Protein AF-A0A967IDS1-F1 (afdb_monomer)

Secondary structure (DSSP, 8-state):
-EEEE---SS----EEEE-TTT-HHHHHHHHHGGG-SSPPPS------TT-----TTTTT-TT--EEEEESSTTS-S-EEEEE-TTT-----HHHHT-TT--

Sequence (102 aa):
LAQFGENVQQGVNFICNCCPCCCEAMLAAQRFGVMSPVHTSNFIAEIDEKCTGCGRCLPTCPVKVIALETENSDGTGQKRALVDADLCLGCGVCHRNCPREA

Solvent-accessible surface area (backbone atoms only — not comparable to full-atom values): 6172 Å² total; per-residue (Å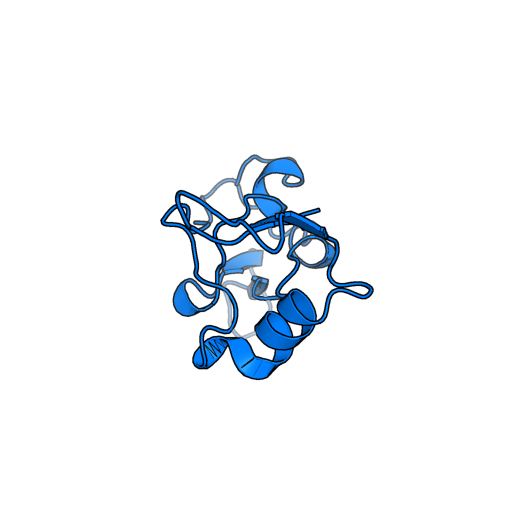²): 109,40,74,54,60,65,94,59,97,70,86,72,88,54,77,46,75,44,51,51,86,82,33,64,60,35,47,40,28,52,76,40,35,94,73,50,71,56,83,58,48,93,54,58,75,73,73,49,90,66,42,73,40,81,59,65,40,41,86,50,35,61,49,61,47,50,49,78,46,48,75,35,96,87,71,45,78,60,38,30,64,42,62,47,64,90,61,37,52,31,65,57,46,32,50,80,58,33,95,62,74,48

Mean predicted aligned error: 3.67 Å

Structure (mmCIF, N/CA/C/O backbone):
data_AF-A0A967IDS1-F1
#
_entry.id   AF-A0A967IDS1-F1
#
loop_
_atom_site.group_PDB
_atom_site.id
_atom_site.type_symbol
_atom_site.label_atom_id
_atom_site.label_alt_id
_atom_site.label_comp_id
_atom_site.label_asym_id
_atom_site.label_entity_id
_atom_site.label_seq_id
_atom_site.pdbx_PDB_ins_code
_atom_site.Cartn_x
_atom_site.Cartn_y
_atom_site.Cartn_z
_atom_site.occupancy
_atom_site.B_iso_or_equiv
_atom_site.auth_seq_id
_atom_site.auth_comp_id
_atom_site.auth_asym_id
_atom_site.auth_atom_id
_atom_site.pdbx_PDB_model_num
ATOM 1 N N . LEU A 1 1 ? 2.744 6.841 7.960 1.00 83.38 1 LEU A N 1
ATOM 2 C CA . LEU A 1 1 ? 1.787 6.591 9.062 1.00 83.38 1 LEU A CA 1
ATOM 3 C C . LEU A 1 1 ? 0.395 6.499 8.463 1.00 83.38 1 LEU A C 1
ATOM 5 O O . LEU A 1 1 ? 0.089 7.318 7.597 1.00 83.38 1 LEU A O 1
ATOM 9 N N . ALA A 1 2 ? -0.390 5.503 8.864 1.00 91.25 2 ALA A N 1
ATOM 10 C CA . ALA A 1 2 ? -1.790 5.375 8.469 1.00 91.25 2 ALA A CA 1
ATOM 11 C C . ALA A 1 2 ? -2.687 5.781 9.640 1.00 91.25 2 ALA A C 1
ATOM 13 O O . ALA A 1 2 ? -2.352 5.506 10.795 1.00 91.25 2 ALA A O 1
ATOM 14 N N . GLN A 1 3 ? -3.800 6.439 9.330 1.00 90.19 3 GLN A N 1
ATOM 15 C CA . GLN A 1 3 ? -4.786 6.854 10.317 1.00 90.19 3 GLN A CA 1
ATOM 16 C C . GLN A 1 3 ? -6.047 6.007 10.161 1.00 90.19 3 GLN A C 1
ATOM 18 O O . GLN A 1 3 ? -6.544 5.850 9.049 1.00 90.19 3 GLN A O 1
ATOM 23 N N . PHE A 1 4 ? -6.539 5.458 11.267 1.00 90.62 4 PHE A N 1
ATOM 24 C CA . PHE A 1 4 ? -7.805 4.724 11.342 1.00 90.62 4 PHE A CA 1
ATOM 25 C C . PHE A 1 4 ? -8.328 4.775 12.784 1.00 90.62 4 PHE A C 1
ATOM 27 O O . PHE A 1 4 ? -7.584 5.104 13.708 1.00 90.62 4 PHE A O 1
ATOM 34 N N . GLY A 1 5 ? -9.604 4.486 12.992 1.00 91.12 5 GLY A N 1
ATOM 35 C CA . GLY A 1 5 ? -10.246 4.577 14.301 1.00 91.12 5 GLY A CA 1
ATOM 36 C C . GLY A 1 5 ? -11.614 3.918 14.283 1.00 91.12 5 GLY A C 1
ATOM 37 O O . GLY A 1 5 ? -12.060 3.442 13.236 1.00 91.12 5 GLY A O 1
ATOM 38 N N . GLU A 1 6 ? -12.282 3.901 15.430 1.00 91.81 6 GLU A N 1
ATOM 39 C CA . GLU A 1 6 ? -13.666 3.436 15.482 1.00 91.81 6 GLU A CA 1
ATOM 40 C C . GLU A 1 6 ? -14.609 4.408 14.781 1.00 91.81 6 GLU A C 1
ATOM 42 O O . GLU A 1 6 ? -14.556 5.622 14.978 1.00 91.81 6 GLU A O 1
ATOM 47 N N . ASN A 1 7 ? -15.521 3.847 13.993 1.00 90.94 7 ASN A N 1
ATOM 48 C CA . ASN A 1 7 ? -16.575 4.597 13.329 1.00 90.94 7 ASN A CA 1
ATOM 49 C C . ASN A 1 7 ? -17.851 4.600 14.187 1.00 90.94 7 ASN A C 1
ATOM 51 O O . ASN A 1 7 ? -18.839 3.947 13.855 1.00 90.94 7 ASN A O 1
ATOM 55 N N . VAL A 1 8 ? -17.806 5.297 15.325 1.00 93.62 8 VAL A N 1
ATOM 56 C CA . VAL A 1 8 ? -18.934 5.444 16.262 1.00 93.62 8 VAL A CA 1
ATOM 57 C C . VAL A 1 8 ? -19.175 6.917 16.587 1.00 93.62 8 VAL A C 1
ATOM 59 O O . VAL A 1 8 ? -18.248 7.722 16.592 1.00 93.62 8 VAL A O 1
ATOM 62 N N . GLN A 1 9 ? -20.429 7.289 16.860 1.00 93.94 9 GLN A N 1
ATOM 63 C CA . GLN A 1 9 ? -20.787 8.689 17.139 1.00 93.94 9 GLN A CA 1
ATOM 64 C C . GLN A 1 9 ? -20.421 9.140 18.560 1.00 93.94 9 GLN A C 1
ATOM 66 O O . GLN A 1 9 ? -20.132 10.313 18.780 1.00 93.94 9 GLN A O 1
ATOM 71 N N . GLN A 1 10 ? -20.471 8.232 19.535 1.00 96.19 10 GLN A N 1
ATOM 72 C CA . GLN A 1 10 ? -20.227 8.520 20.949 1.00 96.19 10 GLN A CA 1
ATOM 73 C C . GLN A 1 10 ? -19.441 7.369 21.580 1.00 96.19 10 GLN A C 1
ATOM 75 O O . GLN A 1 10 ? -19.605 6.223 21.172 1.00 96.19 10 GLN A O 1
ATOM 80 N N . GLY A 1 11 ? -18.606 7.678 22.578 1.00 93.94 11 GLY A N 1
ATOM 81 C CA . GLY A 1 11 ? -17.822 6.667 23.296 1.00 93.94 11 GLY A CA 1
ATOM 82 C C . GLY A 1 11 ? -16.702 6.032 22.464 1.00 93.94 11 GLY A C 1
ATOM 83 O O . GLY A 1 11 ? -16.532 4.822 22.512 1.00 93.94 11 GLY A O 1
ATOM 84 N N . VAL A 1 12 ? -15.959 6.835 21.691 1.00 93.00 12 VAL A N 1
ATOM 85 C CA . VAL A 1 12 ? -14.815 6.366 20.886 1.00 93.00 12 VAL A CA 1
ATOM 86 C C . VAL A 1 12 ? -13.732 5.780 21.797 1.00 93.00 12 VAL A C 1
ATOM 88 O O . VAL A 1 12 ? -13.204 6.488 22.656 1.00 93.00 12 VAL A O 1
ATOM 91 N N . ASN A 1 13 ? -13.359 4.519 21.582 1.00 91.12 13 ASN A N 1
ATOM 92 C CA . ASN A 1 13 ? -12.312 3.845 22.349 1.00 91.12 13 ASN A CA 1
ATOM 93 C C . ASN A 1 13 ? -10.911 4.167 21.824 1.00 91.12 13 ASN A C 1
ATOM 95 O O . ASN A 1 13 ? -9.970 4.266 22.611 1.00 91.12 13 ASN A O 1
ATOM 99 N N . PHE A 1 14 ? -10.743 4.328 20.505 1.00 89.81 14 PHE A N 1
ATOM 100 C CA . PHE A 1 14 ? -9.432 4.631 19.931 1.00 89.81 14 PHE A CA 1
ATOM 101 C C . PHE A 1 14 ? -9.469 5.457 18.641 1.00 89.81 14 PHE A C 1
ATOM 103 O O . PHE A 1 14 ? -10.353 5.331 17.793 1.00 89.81 14 PHE A O 1
ATOM 110 N N . ILE A 1 15 ? -8.411 6.255 18.478 1.00 89.50 15 ILE A N 1
ATOM 111 C CA . ILE A 1 15 ? -8.006 6.902 17.228 1.00 89.50 15 ILE A CA 1
ATOM 112 C C . ILE A 1 15 ? -6.516 6.601 17.050 1.00 89.50 15 ILE A C 1
ATOM 114 O O . ILE A 1 15 ? -5.691 6.987 17.880 1.00 89.50 15 ILE A O 1
ATOM 118 N N . CYS A 1 16 ? -6.160 5.901 15.979 1.00 89.88 16 CYS A N 1
ATOM 119 C CA . CYS A 1 16 ? -4.801 5.441 15.722 1.00 89.88 16 CYS A CA 1
ATOM 120 C C . CYS A 1 16 ? -4.125 6.260 14.620 1.00 89.88 16 CYS A C 1
ATOM 122 O O . CYS A 1 16 ? -4.702 6.491 13.562 1.00 89.88 16 CYS A O 1
ATOM 124 N N . ASN A 1 17 ? -2.857 6.616 14.845 1.00 87.62 17 ASN A N 1
ATOM 125 C CA . ASN A 1 17 ? -1.941 7.210 13.862 1.00 87.62 17 ASN A CA 1
ATOM 126 C C . ASN A 1 17 ? -0.673 6.350 13.765 1.00 87.62 17 ASN A C 1
ATOM 128 O O . ASN A 1 17 ? 0.438 6.801 14.046 1.00 87.62 17 ASN A O 1
ATOM 132 N N . CYS A 1 18 ? -0.840 5.065 13.470 1.00 85.75 18 CYS A N 1
ATOM 133 C CA . CYS A 1 18 ? 0.192 4.066 13.721 1.00 85.75 18 CYS A CA 1
ATOM 134 C C . CYS A 1 18 ? 1.040 3.717 12.481 1.00 85.75 18 CYS A C 1
ATOM 136 O O . CYS A 1 18 ? 0.619 3.861 11.327 1.00 85.75 18 CYS A O 1
ATOM 138 N N . CYS A 1 19 ? 2.260 3.228 12.735 1.00 84.38 19 CYS A N 1
ATOM 139 C CA . CYS A 1 19 ? 3.048 2.432 11.789 1.00 84.38 19 CYS A CA 1
ATOM 140 C C . CYS A 1 19 ? 2.830 0.931 12.028 1.00 84.38 19 CYS A C 1
ATOM 142 O O . CYS A 1 19 ? 2.454 0.542 13.134 1.00 84.38 19 CYS A O 1
ATOM 144 N N . PRO A 1 20 ? 3.142 0.061 11.047 1.00 82.25 20 PRO A N 1
ATOM 145 C CA . PRO A 1 20 ? 3.111 -1.393 11.252 1.00 82.25 20 PRO A CA 1
ATOM 146 C C . PRO A 1 20 ? 4.186 -1.922 12.222 1.00 82.25 20 PRO A C 1
ATOM 148 O O . PRO A 1 20 ? 4.280 -3.121 12.437 1.00 82.25 20 PRO A O 1
ATOM 151 N N . CYS A 1 21 ? 5.013 -1.040 12.784 1.00 83.25 21 CYS A N 1
ATOM 152 C CA . CYS A 1 21 ? 6.131 -1.326 13.680 1.00 83.25 21 CYS A CA 1
ATOM 153 C C . CYS A 1 21 ? 5.717 -2.015 15.003 1.00 83.25 21 CYS A C 1
ATOM 155 O O . CYS A 1 21 ? 6.429 -2.892 15.478 1.00 83.25 21 CYS A O 1
ATOM 157 N N . CYS A 1 22 ? 4.584 -1.622 15.593 1.00 85.06 22 CYS A N 1
ATOM 158 C CA . CYS A 1 22 ? 4.077 -2.139 16.874 1.00 85.06 22 CYS A CA 1
ATOM 159 C C . CYS A 1 22 ? 2.539 -2.145 16.965 1.00 85.06 22 CYS A C 1
ATOM 161 O O . CYS A 1 22 ? 1.974 -2.407 18.022 1.00 85.06 22 CYS A O 1
ATOM 163 N N . CYS A 1 23 ? 1.843 -1.809 15.876 1.00 90.44 23 CYS A N 1
ATOM 164 C CA . CYS A 1 23 ? 0.387 -1.753 15.859 1.00 90.44 23 CYS A CA 1
ATOM 165 C C . CYS A 1 23 ? -0.196 -3.127 15.541 1.00 90.44 23 CYS A C 1
ATOM 167 O O . CYS A 1 23 ? -0.134 -3.571 14.394 1.00 90.44 23 CYS A O 1
ATOM 169 N N . GLU A 1 24 ? -0.810 -3.758 16.540 1.00 90.62 24 GLU A N 1
ATOM 170 C CA . GLU A 1 24 ? -1.418 -5.086 16.402 1.00 90.62 24 GLU A CA 1
ATOM 171 C C . GLU A 1 24 ? -2.494 -5.136 15.313 1.00 90.62 24 GLU A C 1
ATOM 173 O O . GLU A 1 24 ? -2.554 -6.102 14.564 1.00 90.62 24 GLU A O 1
ATOM 178 N N . ALA A 1 25 ? -3.278 -4.071 15.126 1.00 91.31 25 ALA A N 1
ATOM 179 C CA . ALA A 1 25 ? -4.261 -4.009 14.044 1.00 91.31 25 ALA A CA 1
ATOM 180 C C . ALA A 1 25 ? -3.604 -4.026 12.649 1.00 91.31 25 ALA A C 1
ATOM 182 O O . ALA A 1 25 ? -4.082 -4.704 11.743 1.00 91.31 25 ALA A O 1
ATOM 183 N N . MET A 1 26 ? -2.473 -3.332 12.473 1.00 92.38 26 MET A N 1
ATOM 184 C CA . MET A 1 26 ? -1.727 -3.352 11.207 1.00 92.38 26 MET A CA 1
ATOM 185 C C . MET A 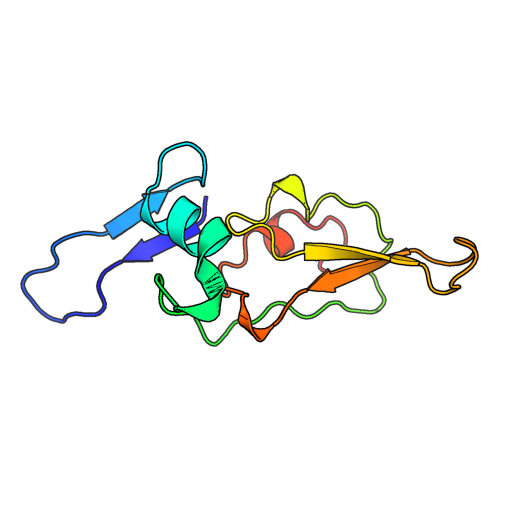1 26 ? -1.020 -4.691 10.989 1.00 92.38 26 MET A C 1
ATOM 187 O O . MET A 1 26 ? -0.985 -5.189 9.867 1.00 92.38 26 MET A O 1
ATOM 191 N N . LEU A 1 27 ? -0.483 -5.299 12.050 1.00 93.06 27 LEU A N 1
ATOM 192 C CA . LEU A 1 27 ? 0.087 -6.646 11.984 1.00 93.06 27 LEU A CA 1
ATOM 193 C C . LEU A 1 27 ? -0.986 -7.691 11.656 1.00 93.06 27 LEU A C 1
ATOM 195 O O . LEU A 1 27 ? -0.739 -8.579 10.841 1.00 93.06 27 LEU A O 1
ATOM 199 N N . ALA A 1 28 ? -2.181 -7.559 12.233 1.00 94.00 28 ALA A N 1
ATOM 200 C CA . ALA A 1 28 ? -3.329 -8.388 11.905 1.00 94.00 28 ALA A CA 1
ATOM 201 C C . ALA A 1 28 ? -3.745 -8.190 10.446 1.00 94.00 28 ALA A C 1
ATOM 203 O O . ALA A 1 28 ? -3.915 -9.177 9.744 1.00 94.00 28 ALA A O 1
ATOM 204 N N . ALA A 1 29 ? -3.822 -6.955 9.947 1.00 94.19 29 ALA A N 1
ATOM 205 C CA . ALA A 1 29 ? -4.129 -6.697 8.540 1.00 94.19 29 ALA A CA 1
ATOM 206 C C . ALA A 1 29 ? -3.075 -7.288 7.582 1.00 94.19 29 ALA A C 1
ATOM 208 O O . ALA A 1 29 ? -3.441 -7.836 6.549 1.00 94.19 29 ALA A O 1
ATOM 209 N N . GLN A 1 30 ? -1.784 -7.270 7.943 1.00 93.88 30 GLN A N 1
ATOM 210 C CA . GLN A 1 30 ? -0.732 -7.944 7.164 1.00 93.88 30 GLN A CA 1
ATOM 211 C C . GLN A 1 30 ? -0.873 -9.473 7.158 1.00 93.88 30 GLN A C 1
ATOM 213 O O . GLN A 1 30 ? -0.615 -10.109 6.143 1.00 93.88 30 GLN A O 1
ATOM 218 N N . ARG A 1 31 ? -1.201 -10.080 8.305 1.00 94.56 31 ARG A N 1
ATOM 219 C CA . ARG A 1 31 ? -1.196 -11.546 8.478 1.00 94.56 31 ARG A CA 1
ATOM 220 C C . ARG A 1 31 ? -2.521 -12.206 8.116 1.00 94.56 31 ARG A C 1
ATOM 222 O O . ARG A 1 31 ? -2.543 -13.362 7.713 1.00 94.56 31 ARG A O 1
ATOM 229 N N . PHE A 1 32 ? -3.610 -11.478 8.301 1.00 95.38 32 PHE A N 1
ATOM 230 C CA . PHE A 1 32 ? -4.977 -11.976 8.282 1.00 95.38 32 PHE A CA 1
ATOM 231 C C . PHE A 1 32 ? -5.893 -11.085 7.438 1.00 95.38 32 PHE A C 1
ATOM 233 O O . PHE A 1 32 ? -7.083 -10.997 7.722 1.00 95.38 32 PHE A O 1
ATOM 240 N N . GLY A 1 33 ? -5.357 -10.407 6.417 1.00 91.31 33 GLY A N 1
ATOM 241 C CA . GLY A 1 33 ? -6.094 -9.424 5.615 1.00 91.31 33 GLY A CA 1
ATOM 242 C C . GLY A 1 33 ? -7.449 -9.917 5.090 1.00 91.31 33 GLY A C 1
ATOM 243 O O . GLY A 1 33 ? -8.423 -9.175 5.153 1.00 91.31 33 GLY A O 1
ATOM 244 N N . VAL A 1 34 ? -7.550 -11.196 4.709 1.00 90.75 34 VAL A N 1
ATOM 245 C CA . VAL A 1 34 ? -8.801 -11.845 4.255 1.00 90.75 34 VAL A CA 1
ATOM 246 C C . VAL A 1 34 ? -9.915 -11.899 5.310 1.00 90.75 34 VAL A C 1
ATOM 248 O O . VAL A 1 34 ? -11.075 -12.076 4.962 1.00 90.75 34 VAL A O 1
ATOM 251 N N . MET A 1 35 ? -9.585 -11.753 6.598 1.00 92.69 35 MET A N 1
ATOM 252 C CA . MET A 1 35 ? -10.567 -11.649 7.687 1.00 92.69 35 MET A CA 1
ATOM 253 C C . MET A 1 35 ? -11.034 -10.205 7.924 1.00 92.69 35 MET A C 1
ATOM 255 O O . MET A 1 35 ? -11.835 -9.968 8.824 1.00 92.69 35 MET A O 1
ATOM 259 N N . SER A 1 36 ? -10.503 -9.240 7.167 1.00 90.75 36 SER A N 1
ATOM 260 C CA . SER A 1 36 ? -10.784 -7.804 7.291 1.00 90.75 36 SER A CA 1
ATOM 261 C C . SER A 1 36 ? -10.684 -7.267 8.732 1.00 90.75 36 SER A C 1
ATOM 263 O O . SER A 1 36 ? -11.609 -6.612 9.211 1.00 90.75 36 SER A O 1
ATOM 265 N N . PRO A 1 37 ? -9.561 -7.488 9.450 1.00 91.31 37 PRO A N 1
ATOM 266 C CA . PRO A 1 37 ? -9.403 -7.042 10.842 1.00 91.31 37 PRO A CA 1
ATOM 267 C C . PRO A 1 37 ? -9.410 -5.511 11.000 1.00 91.31 37 PRO A C 1
ATOM 269 O O . PRO A 1 37 ? -9.571 -4.999 12.105 1.00 91.31 37 PRO A O 1
ATOM 272 N N . VAL A 1 38 ? -9.214 -4.780 9.900 1.00 91.62 38 VAL A N 1
ATOM 273 C CA . VAL A 1 38 ? -9.374 -3.329 9.798 1.00 91.62 38 VAL A CA 1
ATOM 274 C C . VAL A 1 38 ? -10.254 -3.060 8.583 1.00 91.62 38 VAL A C 1
ATOM 276 O O . VAL A 1 38 ? -9.943 -3.532 7.490 1.00 91.62 38 VAL A O 1
ATOM 279 N N . HIS A 1 39 ? -11.338 -2.303 8.765 1.00 90.88 39 HIS A N 1
ATOM 280 C CA . HIS A 1 39 ? -12.217 -1.931 7.657 1.00 90.88 39 HIS A CA 1
ATOM 281 C C . HIS A 1 39 ? -11.504 -1.002 6.668 1.00 90.88 39 HIS A C 1
ATOM 283 O O . HIS A 1 39 ? -10.797 -0.070 7.063 1.00 90.88 39 HIS A O 1
ATOM 289 N N . THR A 1 40 ? -11.693 -1.275 5.379 1.00 91.06 40 THR A N 1
ATOM 290 C CA . THR A 1 40 ? -11.092 -0.532 4.271 1.00 91.06 40 THR A CA 1
ATOM 291 C C . THR A 1 40 ? -11.881 0.743 3.973 1.00 91.06 40 THR A C 1
ATOM 293 O O . THR A 1 40 ? -13.071 0.854 4.278 1.00 91.06 40 THR A O 1
ATOM 296 N N . SER A 1 41 ? -11.209 1.739 3.394 1.00 90.19 41 SER A N 1
ATOM 297 C CA . SER A 1 41 ? -11.878 2.900 2.805 1.00 90.19 41 SER A CA 1
ATOM 298 C C . SER A 1 41 ? -12.220 2.638 1.333 1.00 90.19 41 SER A C 1
ATOM 300 O O . SER A 1 41 ? -11.681 1.724 0.716 1.00 90.19 41 SER A O 1
ATOM 302 N N . ASN A 1 42 ? -13.058 3.492 0.739 1.00 91.94 42 ASN A N 1
ATOM 303 C CA . ASN A 1 42 ? -13.345 3.443 -0.701 1.00 91.94 42 ASN A CA 1
ATOM 304 C C . ASN A 1 42 ? -12.210 4.022 -1.573 1.00 91.94 42 ASN A C 1
ATOM 306 O O . ASN A 1 42 ? -12.319 4.025 -2.795 1.00 91.94 42 ASN A O 1
ATOM 310 N N . PHE A 1 43 ? -11.131 4.539 -0.975 1.00 93.75 43 PHE A N 1
ATOM 311 C CA . PHE A 1 43 ? -10.004 5.139 -1.696 1.00 93.75 43 PHE A CA 1
ATOM 312 C C . PHE A 1 43 ? -8.948 4.083 -2.038 1.00 93.75 43 PHE A C 1
ATOM 314 O O . PHE A 1 43 ? -7.814 4.141 -1.553 1.00 93.75 43 PHE A O 1
ATOM 321 N N . ILE A 1 44 ? -9.333 3.091 -2.841 1.00 96.25 44 ILE A N 1
ATOM 322 C CA . ILE A 1 44 ? -8.446 2.000 -3.252 1.00 96.25 44 ILE A CA 1
ATOM 323 C C . ILE A 1 44 ?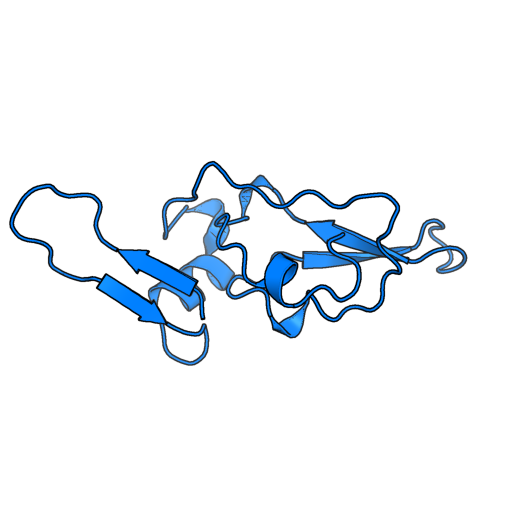 -7.387 2.532 -4.220 1.00 96.25 44 ILE A C 1
ATOM 325 O O . ILE A 1 44 ? -7.682 3.293 -5.135 1.00 96.25 44 ILE A O 1
ATOM 329 N N . ALA A 1 45 ? -6.128 2.175 -3.966 1.00 9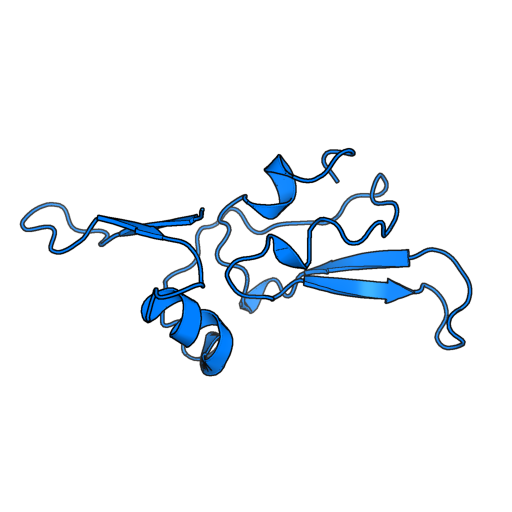6.38 45 ALA A N 1
ATOM 330 C CA . ALA A 1 45 ? -5.013 2.612 -4.794 1.00 96.38 45 ALA A CA 1
ATOM 331 C C . ALA A 1 45 ? -5.037 1.907 -6.157 1.00 96.38 45 ALA A C 1
ATOM 333 O O . ALA A 1 45 ? -5.028 0.679 -6.217 1.00 96.38 45 ALA A O 1
ATOM 334 N N . GLU A 1 46 ? -4.986 2.698 -7.223 1.00 95.81 46 GLU A N 1
ATOM 335 C CA . GLU A 1 46 ? -4.838 2.251 -8.608 1.00 95.81 46 GLU A CA 1
ATOM 336 C C . GLU A 1 46 ? -3.497 2.742 -9.157 1.00 95.81 46 GLU A C 1
ATOM 338 O O . GLU A 1 46 ? -3.001 3.785 -8.732 1.00 95.81 46 GLU A O 1
ATOM 343 N N . ILE A 1 47 ? -2.906 1.976 -10.078 1.00 96.31 47 ILE A N 1
ATOM 344 C CA . ILE A 1 47 ? -1.592 2.276 -10.655 1.00 96.31 47 ILE A CA 1
ATOM 345 C C . ILE A 1 47 ? -1.757 2.775 -12.087 1.00 96.31 47 ILE A C 1
ATOM 347 O O . ILE A 1 47 ? -2.275 2.051 -12.939 1.00 96.31 47 ILE A O 1
ATOM 351 N N . ASP A 1 48 ? -1.261 3.978 -12.373 1.00 94.56 48 ASP A N 1
ATOM 352 C CA . ASP A 1 48 ? -1.350 4.584 -13.708 1.00 94.56 48 ASP A CA 1
ATOM 353 C C . ASP A 1 48 ? -0.069 4.390 -14.548 1.00 94.56 48 ASP A C 1
ATOM 355 O O . ASP A 1 48 ? 0.927 3.795 -14.114 1.00 94.56 48 ASP A O 1
ATOM 359 N N . GLU A 1 49 ? -0.110 4.835 -15.809 1.00 94.62 49 GLU A N 1
ATOM 360 C CA . GLU A 1 49 ? 0.975 4.695 -16.798 1.00 94.62 49 GLU A CA 1
ATOM 361 C C . GLU A 1 49 ? 2.270 5.435 -16.438 1.00 94.62 49 GLU A C 1
ATOM 363 O O . GLU A 1 49 ? 3.329 5.121 -16.980 1.00 94.62 49 GLU A O 1
ATOM 368 N N . LYS A 1 50 ? 2.236 6.388 -15.502 1.00 95.94 50 LYS A N 1
ATOM 369 C CA . LYS A 1 50 ? 3.431 7.115 -15.050 1.00 95.94 50 LYS A CA 1
ATOM 370 C C . LYS A 1 50 ? 4.297 6.270 -14.112 1.00 95.94 50 LYS A C 1
ATOM 372 O O . LYS A 1 50 ? 5.397 6.708 -13.749 1.00 95.94 50 LYS A O 1
ATOM 377 N N . CYS A 1 51 ? 3.817 5.098 -13.688 1.00 96.94 51 CYS A N 1
ATOM 378 C CA . CYS A 1 51 ? 4.534 4.201 -12.795 1.00 96.94 51 CYS A CA 1
ATOM 379 C C . CYS A 1 51 ? 5.789 3.643 -13.473 1.00 96.94 51 CYS A C 1
ATOM 381 O O . CYS A 1 51 ? 5.725 2.976 -14.497 1.00 96.94 51 CYS A O 1
ATOM 383 N N . THR A 1 52 ? 6.946 3.880 -12.857 1.00 96.19 52 THR A N 1
ATOM 384 C CA . THR A 1 52 ? 8.252 3.441 -13.377 1.00 96.19 52 THR A CA 1
ATOM 385 C C . THR A 1 52 ? 8.757 2.144 -12.744 1.00 96.19 52 THR A C 1
ATOM 387 O O . THR A 1 52 ? 9.903 1.755 -12.962 1.00 96.19 52 THR A O 1
ATOM 390 N N . GLY A 1 53 ? 7.967 1.524 -11.861 1.00 96.38 53 GLY A N 1
ATOM 391 C CA . GLY A 1 53 ? 8.396 0.334 -11.121 1.00 96.38 53 GLY A CA 1
ATOM 392 C C . GLY A 1 53 ? 9.529 0.588 -10.118 1.00 96.38 53 GLY A C 1
ATOM 393 O O . GLY A 1 53 ? 10.214 -0.349 -9.721 1.00 96.38 53 GLY A O 1
ATOM 394 N N . CYS A 1 54 ? 9.742 1.839 -9.680 1.00 96.56 54 CYS A N 1
ATOM 395 C CA . CYS A 1 54 ? 10.860 2.209 -8.794 1.00 96.56 54 CYS A CA 1
ATOM 396 C C . CYS A 1 54 ? 10.823 1.576 -7.388 1.00 96.56 54 CYS A C 1
ATOM 398 O O . CYS A 1 54 ? 11.792 1.682 -6.639 1.00 96.56 54 CYS A O 1
ATOM 400 N N . GLY A 1 55 ? 9.696 0.978 -6.995 1.00 96.56 55 GLY A N 1
ATOM 401 C CA . GLY A 1 55 ? 9.560 0.222 -5.751 1.00 96.56 55 GLY A CA 1
ATOM 402 C C . GLY A 1 55 ? 9.412 1.041 -4.463 1.00 96.56 55 GLY A C 1
ATOM 403 O O . GLY A 1 55 ? 9.264 0.454 -3.396 1.00 96.56 55 GLY A O 1
ATOM 404 N N . ARG A 1 56 ? 9.396 2.382 -4.508 1.00 96.81 56 ARG A N 1
ATOM 405 C CA . ARG A 1 56 ? 9.276 3.226 -3.293 1.00 96.81 56 ARG A CA 1
ATOM 406 C C . ARG A 1 56 ? 7.972 3.016 -2.508 1.00 96.81 56 ARG A C 1
ATOM 408 O O . ARG A 1 56 ? 7.927 3.257 -1.303 1.00 96.81 56 ARG A O 1
ATOM 415 N N . CYS A 1 57 ? 6.917 2.550 -3.170 1.00 97.00 57 CYS A N 1
ATOM 416 C CA . CYS A 1 57 ? 5.632 2.232 -2.549 1.00 97.00 57 CYS A CA 1
ATOM 417 C C . CYS A 1 57 ? 5.667 0.958 -1.679 1.00 97.00 57 CYS A C 1
ATOM 419 O O . CYS A 1 57 ? 4.907 0.873 -0.716 1.00 97.00 57 CYS A O 1
ATOM 421 N N . LEU A 1 58 ? 6.571 0.007 -1.947 1.00 97.00 58 LEU A N 1
ATOM 422 C CA . LEU A 1 58 ? 6.646 -1.275 -1.230 1.00 97.00 58 LEU A CA 1
ATOM 423 C C . LEU A 1 58 ? 6.875 -1.098 0.283 1.00 97.00 58 LEU A C 1
ATOM 425 O O . LEU A 1 58 ? 6.029 -1.540 1.060 1.00 97.00 58 LEU A O 1
ATOM 429 N N . PRO A 1 59 ? 7.954 -0.430 0.745 1.00 95.19 59 PRO A N 1
ATOM 430 C CA . PRO A 1 59 ? 8.223 -0.307 2.180 1.00 95.19 59 PRO A CA 1
ATOM 431 C C . PRO A 1 59 ? 7.262 0.648 2.899 1.00 95.19 59 PRO A C 1
ATOM 433 O O . PRO A 1 59 ? 7.198 0.645 4.127 1.00 95.19 59 PRO A O 1
ATOM 436 N N . THR A 1 60 ? 6.534 1.490 2.160 1.00 94.94 60 THR A N 1
ATOM 437 C CA . THR A 1 60 ? 5.630 2.491 2.742 1.00 94.94 60 THR A CA 1
ATOM 438 C C . THR A 1 60 ? 4.215 1.959 2.948 1.00 94.94 60 THR A C 1
ATOM 440 O O . THR A 1 60 ? 3.480 2.513 3.770 1.00 94.94 60 THR A O 1
ATOM 443 N N . CYS A 1 61 ? 3.833 0.878 2.260 1.00 96.25 61 CYS A N 1
ATOM 444 C CA . CYS A 1 61 ? 2.537 0.243 2.444 1.00 96.25 61 CYS A CA 1
ATOM 445 C C . CYS A 1 61 ? 2.445 -0.407 3.840 1.00 96.25 61 CYS A C 1
ATOM 447 O O . CYS A 1 61 ? 3.142 -1.388 4.111 1.00 96.25 61 CYS A O 1
ATOM 449 N N . PRO A 1 62 ? 1.570 0.085 4.738 1.00 94.56 62 PRO A N 1
ATOM 450 C CA . PRO A 1 62 ? 1.499 -0.408 6.111 1.00 94.56 62 PRO A CA 1
ATOM 451 C C . PRO A 1 62 ? 0.971 -1.842 6.203 1.00 94.56 62 PRO A C 1
ATOM 453 O O . PRO A 1 62 ? 1.231 -2.505 7.199 1.00 94.56 62 PRO A O 1
ATOM 456 N N . VAL A 1 63 ? 0.272 -2.329 5.175 1.00 95.25 63 VAL A N 1
ATOM 457 C CA . VAL A 1 63 ? -0.281 -3.691 5.113 1.00 95.25 63 VAL A CA 1
ATOM 458 C C . VAL A 1 63 ? 0.405 -4.587 4.080 1.00 95.25 63 VAL A C 1
ATOM 460 O O . VAL A 1 63 ? 0.028 -5.739 3.936 1.00 95.25 63 VAL A O 1
ATOM 463 N N . LYS A 1 64 ? 1.463 -4.094 3.419 1.00 95.38 64 LYS A N 1
ATOM 464 C CA . LYS A 1 64 ? 2.320 -4.865 2.497 1.00 95.38 64 LYS A CA 1
ATOM 465 C C . LYS A 1 64 ? 1.581 -5.556 1.338 1.00 95.38 64 LYS A C 1
ATOM 467 O O . LYS A 1 64 ? 1.971 -6.634 0.914 1.00 95.38 64 LYS A O 1
ATOM 472 N N . VAL A 1 65 ? 0.564 -4.895 0.788 1.00 96.75 65 VAL A N 1
ATOM 473 C CA . VAL A 1 65 ? -0.263 -5.406 -0.327 1.00 96.75 65 VAL A CA 1
ATOM 474 C C . VAL A 1 65 ? 0.209 -4.945 -1.713 1.00 96.75 65 VAL A C 1
ATOM 476 O O . VAL A 1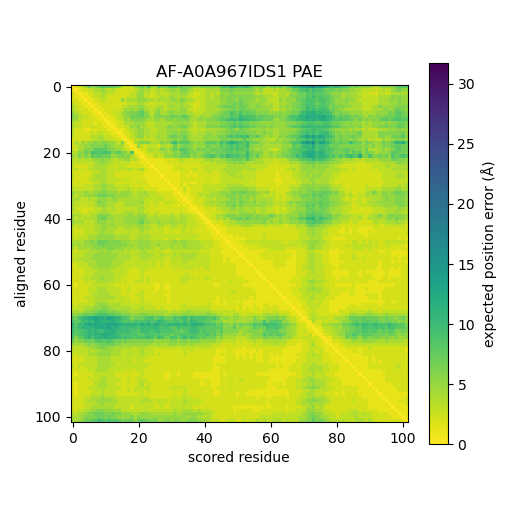 65 ? -0.546 -4.995 -2.676 1.00 96.75 65 VAL A O 1
ATOM 479 N N . ILE A 1 66 ? 1.436 -4.419 -1.810 1.0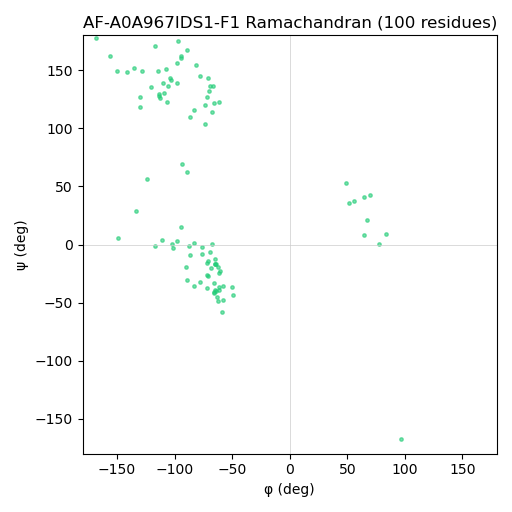0 97.75 66 ILE A N 1
ATOM 480 C CA . ILE A 1 66 ? 2.000 -3.902 -3.063 1.00 97.75 66 ILE A CA 1
ATOM 481 C C . ILE A 1 66 ? 3.171 -4.784 -3.486 1.00 97.75 66 ILE A C 1
ATOM 483 O O . ILE A 1 66 ? 4.106 -4.978 -2.705 1.00 97.75 66 ILE A O 1
ATOM 487 N N . ALA A 1 67 ? 3.141 -5.253 -4.728 1.00 97.06 67 ALA A N 1
ATOM 488 C CA . ALA A 1 67 ? 4.212 -5.999 -5.380 1.00 97.06 67 ALA A CA 1
ATOM 489 C C . ALA A 1 67 ? 4.768 -5.227 -6.590 1.00 97.06 67 ALA A C 1
ATOM 491 O O . ALA A 1 67 ? 4.225 -4.197 -6.990 1.00 97.06 67 ALA A O 1
ATOM 492 N N . LEU A 1 68 ? 5.872 -5.715 -7.162 1.00 96.50 68 LEU A N 1
ATOM 493 C CA . LEU A 1 68 ? 6.350 -5.291 -8.477 1.00 96.50 68 LEU A CA 1
ATOM 494 C C . LEU A 1 68 ? 6.213 -6.460 -9.443 1.00 96.50 68 LEU A C 1
ATOM 496 O O . LEU A 1 68 ? 6.768 -7.528 -9.188 1.00 96.50 68 LEU A O 1
ATOM 500 N N . GLU A 1 69 ? 5.544 -6.223 -10.559 1.00 94.44 69 GLU A N 1
ATOM 501 C CA . GLU A 1 69 ? 5.485 -7.155 -11.676 1.00 94.44 69 GLU A CA 1
ATOM 502 C C . GLU A 1 69 ? 6.315 -6.637 -12.840 1.00 94.44 69 GLU A C 1
ATOM 504 O O . GLU A 1 69 ? 6.522 -5.430 -12.999 1.00 94.44 69 GLU A O 1
ATOM 509 N N . THR A 1 70 ? 6.827 -7.575 -13.629 1.00 94.19 70 THR A N 1
ATOM 510 C CA . THR A 1 70 ? 7.515 -7.277 -14.883 1.00 94.19 70 THR A CA 1
ATOM 511 C C . THR A 1 70 ? 6.625 -7.757 -16.019 1.00 94.19 70 THR A C 1
ATOM 513 O O . THR A 1 70 ? 6.027 -8.822 -15.906 1.00 94.19 70 THR A O 1
ATOM 516 N N . GLU A 1 71 ? 6.532 -6.962 -17.080 1.00 89.00 71 GLU A N 1
ATOM 517 C CA . GLU A 1 71 ? 5.680 -7.218 -18.245 1.00 89.00 71 GLU A CA 1
ATOM 518 C C . GLU A 1 71 ? 5.833 -8.637 -18.814 1.00 89.00 71 GLU A C 1
ATOM 520 O O . GLU A 1 71 ? 4.834 -9.297 -19.096 1.00 89.00 71 GLU A O 1
ATOM 525 N N . ASN A 1 72 ? 7.072 -9.129 -18.925 1.00 89.94 72 ASN A N 1
ATOM 526 C CA . ASN A 1 72 ? 7.340 -10.465 -19.440 1.00 89.94 72 ASN A CA 1
ATOM 527 C C . ASN A 1 72 ? 7.671 -11.452 -18.314 1.00 89.94 72 ASN A C 1
ATOM 529 O O . ASN A 1 72 ? 8.416 -11.154 -17.374 1.00 89.94 72 ASN A O 1
ATOM 533 N N . SER A 1 73 ? 7.182 -12.685 -18.460 1.00 86.38 73 SER A N 1
ATOM 534 C CA . SER A 1 73 ? 7.407 -13.790 -17.518 1.00 86.38 73 SER A CA 1
ATOM 535 C C . SER A 1 73 ? 8.867 -14.249 -17.422 1.00 86.38 73 SER A C 1
ATOM 537 O O . SER A 1 73 ? 9.231 -14.938 -16.473 1.00 86.38 73 SER A O 1
ATOM 539 N N . ASP A 1 74 ? 9.707 -13.888 -18.394 1.00 90.44 74 ASP A N 1
ATOM 540 C CA . ASP A 1 74 ? 11.155 -14.134 -18.380 1.00 90.44 74 ASP A CA 1
ATOM 541 C C . ASP A 1 74 ? 11.941 -13.073 -17.579 1.00 90.44 74 ASP A C 1
ATOM 543 O O . ASP A 1 74 ? 13.166 -13.146 -17.480 1.00 90.44 74 ASP A O 1
ATOM 547 N N . GLY A 1 75 ? 11.245 -12.095 -16.986 1.00 87.62 75 GLY A N 1
ATOM 548 C CA . GLY A 1 75 ? 11.835 -11.016 -16.197 1.00 87.62 75 GLY A CA 1
ATOM 549 C C . GLY A 1 75 ? 12.347 -9.836 -17.025 1.00 87.62 75 GLY A C 1
ATOM 550 O O . GLY A 1 75 ? 13.010 -8.953 -16.472 1.00 87.62 75 GLY A O 1
ATOM 551 N N . THR A 1 76 ? 12.055 -9.796 -18.326 1.00 89.25 76 THR A N 1
ATOM 552 C CA . THR A 1 76 ? 12.382 -8.668 -19.208 1.00 89.25 76 THR A CA 1
ATOM 553 C C . THR A 1 76 ? 11.213 -7.685 -19.342 1.00 89.25 76 THR A C 1
ATOM 555 O O . THR A 1 76 ? 10.068 -8.014 -19.052 1.00 89.25 76 THR A O 1
ATOM 558 N N . GLY A 1 77 ? 11.489 -6.462 -19.799 1.00 89.62 77 GLY A N 1
ATOM 559 C CA . GLY A 1 77 ? 10.457 -5.444 -20.030 1.00 89.62 77 GLY A CA 1
ATOM 560 C C . GLY A 1 77 ? 10.282 -4.460 -18.874 1.00 89.62 77 GLY A C 1
ATOM 561 O O . GLY A 1 77 ? 11.143 -4.332 -17.995 1.00 89.62 77 GLY A O 1
ATOM 562 N N . GLN A 1 78 ? 9.190 -3.696 -18.916 1.00 91.25 78 GLN A N 1
ATOM 563 C CA . GLN A 1 78 ? 8.933 -2.652 -17.925 1.00 91.25 78 GLN A CA 1
ATOM 564 C C . GLN A 1 78 ? 8.422 -3.249 -16.612 1.00 91.25 78 GLN A C 1
ATOM 566 O O . GLN A 1 78 ? 7.674 -4.226 -16.598 1.00 91.25 78 GLN A O 1
ATOM 571 N N . LYS A 1 79 ? 8.820 -2.633 -15.495 1.00 94.62 79 LYS A N 1
ATOM 572 C CA . LYS A 1 79 ? 8.312 -2.977 -14.165 1.00 94.62 79 LYS A CA 1
ATOM 573 C C . LYS A 1 79 ? 7.209 -2.023 -13.762 1.00 94.62 79 LYS A C 1
ATOM 575 O O . LYS A 1 79 ? 7.355 -0.812 -13.932 1.00 94.62 79 LYS A O 1
ATOM 580 N N . ARG A 1 80 ? 6.152 -2.546 -13.152 1.00 95.94 80 ARG A N 1
ATOM 581 C CA . ARG A 1 80 ? 5.058 -1.746 -12.592 1.00 95.94 80 ARG A CA 1
ATOM 582 C C . ARG A 1 80 ? 4.680 -2.259 -11.216 1.00 95.94 80 ARG A C 1
ATOM 584 O O . ARG A 1 80 ? 4.897 -3.421 -10.886 1.00 95.94 80 ARG A O 1
ATOM 591 N N . ALA A 1 81 ? 4.171 -1.354 -10.389 1.00 97.56 81 ALA A N 1
ATOM 592 C CA . ALA A 1 81 ? 3.565 -1.754 -9.132 1.00 97.56 81 ALA A CA 1
ATOM 593 C C . ALA A 1 81 ? 2.233 -2.456 -9.409 1.00 97.56 81 ALA A C 1
ATOM 595 O O . ALA A 1 81 ? 1.500 -2.045 -10.306 1.00 97.56 81 ALA A O 1
ATOM 596 N N . LEU A 1 82 ? 1.933 -3.477 -8.616 1.00 96.81 82 LEU A N 1
ATOM 597 C CA . LEU A 1 82 ? 0.630 -4.126 -8.554 1.00 96.81 82 LEU A CA 1
ATOM 598 C C . LEU A 1 82 ? 0.113 -4.008 -7.120 1.00 96.81 82 LEU A C 1
ATOM 600 O O . LEU A 1 82 ? 0.876 -4.211 -6.173 1.00 96.81 82 LEU A O 1
ATOM 604 N N . VAL A 1 83 ? -1.162 -3.661 -6.963 1.00 97.69 83 VAL A N 1
ATOM 605 C CA . VAL A 1 83 ? -1.834 -3.551 -5.664 1.00 97.69 83 VAL A CA 1
ATOM 606 C C . VAL A 1 83 ? -2.895 -4.638 -5.581 1.00 97.69 83 VAL A C 1
ATOM 608 O O . VAL A 1 83 ? -3.724 -4.749 -6.479 1.00 97.69 83 VAL A O 1
ATOM 611 N N . ASP A 1 84 ? -2.895 -5.404 -4.493 1.00 96.81 84 ASP A N 1
ATOM 612 C CA . ASP A 1 84 ? -4.040 -6.245 -4.149 1.00 96.81 84 ASP A CA 1
ATOM 613 C C . ASP A 1 84 ? -5.170 -5.341 -3.627 1.00 96.81 84 ASP A C 1
ATOM 615 O O . ASP A 1 84 ? -5.098 -4.792 -2.520 1.00 96.81 84 ASP A O 1
ATOM 619 N N . ALA A 1 85 ? -6.174 -5.121 -4.479 1.00 95.56 85 ALA A N 1
ATOM 620 C CA . ALA A 1 85 ? -7.291 -4.223 -4.211 1.00 95.56 85 ALA A CA 1
ATOM 621 C C . ALA A 1 85 ? -8.176 -4.715 -3.057 1.00 95.56 85 ALA A C 1
ATOM 623 O O . ALA A 1 85 ? -8.663 -3.888 -2.284 1.00 95.56 85 ALA A O 1
ATOM 624 N N . ASP A 1 86 ? -8.318 -6.033 -2.890 1.00 94.50 86 ASP A N 1
ATOM 625 C CA . ASP A 1 86 ? -9.172 -6.638 -1.862 1.00 94.50 86 ASP A CA 1
ATOM 626 C C . ASP A 1 86 ? -8.579 -6.460 -0.457 1.00 94.50 86 ASP A C 1
ATOM 628 O O . ASP A 1 86 ? -9.301 -6.394 0.540 1.00 94.50 86 ASP A O 1
ATOM 632 N N . LEU A 1 87 ? -7.253 -6.338 -0.368 1.00 96.06 87 LEU A N 1
ATOM 633 C CA . LEU A 1 87 ? -6.526 -6.144 0.889 1.00 96.06 87 LEU A CA 1
ATOM 634 C C . LEU A 1 87 ? -6.105 -4.683 1.133 1.00 96.06 87 LEU A C 1
ATOM 636 O O . LEU A 1 87 ? -5.525 -4.348 2.175 1.00 96.06 87 LEU A O 1
ATOM 640 N N . CYS A 1 88 ? -6.374 -3.784 0.187 1.00 96.81 88 CYS A N 1
ATOM 641 C CA . CYS A 1 88 ? -5.985 -2.385 0.278 1.00 96.81 88 CYS A CA 1
ATOM 642 C C . CYS A 1 88 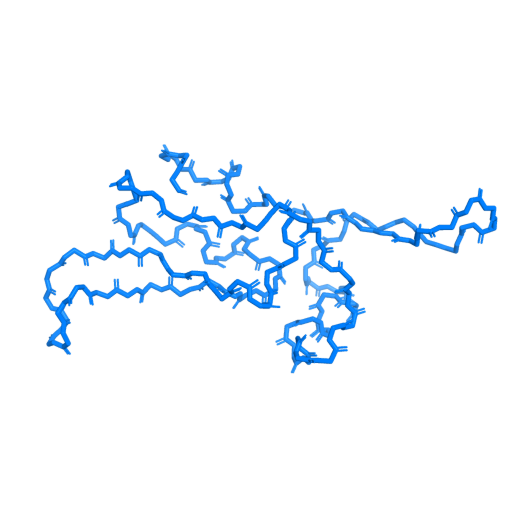? -6.855 -1.618 1.284 1.00 96.81 88 CYS A C 1
ATOM 644 O O . CYS A 1 88 ? -8.055 -1.445 1.107 1.00 96.81 88 CYS A O 1
ATOM 646 N N . LEU A 1 89 ? -6.230 -1.053 2.325 1.00 95.31 89 LEU A N 1
ATOM 647 C CA . LEU A 1 89 ? -6.944 -0.220 3.307 1.00 95.31 89 LEU A CA 1
ATOM 648 C C . LEU A 1 89 ? -7.385 1.151 2.762 1.00 95.31 89 LEU A C 1
ATOM 650 O O . LEU A 1 89 ? -8.135 1.861 3.429 1.00 95.31 89 LEU A O 1
ATOM 654 N N . GLY A 1 90 ? -6.850 1.575 1.615 1.00 95.56 90 GLY A N 1
ATOM 655 C CA . GLY A 1 90 ? -7.082 2.910 1.064 1.00 95.56 90 GLY A CA 1
ATOM 656 C C . GLY A 1 90 ? -6.533 4.049 1.936 1.00 95.56 90 GLY A C 1
ATOM 657 O O . GLY A 1 90 ? -7.181 5.070 2.145 1.00 95.56 90 GLY A O 1
ATOM 658 N N . CYS A 1 91 ? -5.330 3.862 2.496 1.00 95.12 91 CYS A N 1
ATOM 659 C CA . CYS A 1 91 ? -4.703 4.807 3.435 1.00 95.12 91 CYS A CA 1
ATOM 660 C C . CYS A 1 91 ? -3.890 5.945 2.779 1.00 95.12 91 CYS A C 1
ATOM 662 O O . CYS A 1 91 ? -3.382 6.825 3.479 1.00 95.12 91 CYS A O 1
ATOM 664 N N . GLY A 1 92 ? -3.667 5.896 1.460 1.00 94.94 92 GLY A N 1
ATOM 665 C CA . GLY A 1 92 ? -2.943 6.925 0.694 1.00 94.94 92 GLY A CA 1
ATOM 666 C C . GLY A 1 92 ? -1.452 7.112 1.031 1.00 94.94 92 GLY A C 1
ATOM 667 O O . GLY A 1 92 ? -0.820 8.057 0.555 1.00 94.94 92 GLY A O 1
ATOM 668 N N . VAL A 1 93 ? -0.848 6.250 1.860 1.00 95.31 93 VAL A N 1
ATOM 669 C CA . VAL A 1 93 ? 0.571 6.384 2.246 1.00 95.31 93 VAL A CA 1
ATOM 670 C C . VAL A 1 93 ? 1.500 6.170 1.048 1.00 95.31 93 VAL A C 1
ATOM 672 O O . VAL A 1 93 ? 2.457 6.927 0.901 1.00 95.31 93 VAL A O 1
ATOM 675 N N . CYS A 1 94 ? 1.207 5.199 0.179 1.00 96.56 94 CYS A N 1
ATOM 676 C CA . CYS A 1 94 ? 1.986 4.945 -1.035 1.00 96.56 94 CYS A CA 1
ATOM 677 C C . CYS A 1 94 ? 1.962 6.144 -1.995 1.00 96.56 94 CYS A C 1
ATOM 679 O O . CYS A 1 94 ? 3.026 6.601 -2.401 1.00 96.56 94 CYS A O 1
ATOM 681 N N . HIS A 1 95 ? 0.779 6.700 -2.277 1.00 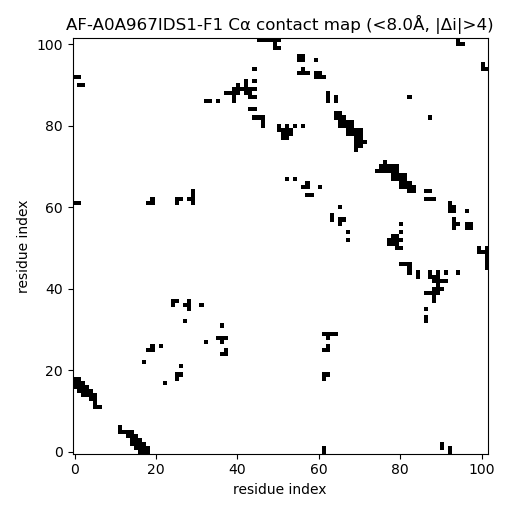95.94 95 HIS A N 1
ATOM 682 C CA . HIS A 1 95 ? 0.601 7.830 -3.192 1.00 95.94 95 HIS A CA 1
ATOM 683 C C . HIS A 1 95 ? 1.414 9.058 -2.756 1.00 95.94 95 HI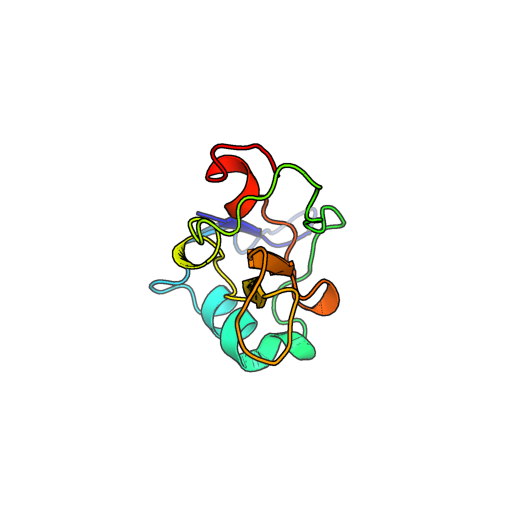S A C 1
ATOM 685 O O . HIS A 1 95 ? 2.207 9.578 -3.533 1.00 95.94 95 HIS A O 1
ATOM 691 N N . ARG A 1 96 ? 1.342 9.444 -1.471 1.00 94.44 96 ARG A N 1
ATOM 692 C CA . ARG A 1 96 ? 2.138 10.566 -0.924 1.00 94.44 96 ARG A CA 1
ATOM 693 C C . ARG A 1 96 ? 3.655 10.378 -1.034 1.00 94.44 96 ARG A C 1
ATOM 695 O O . ARG A 1 96 ? 4.391 11.353 -0.962 1.00 94.44 96 ARG A O 1
ATOM 702 N N . ASN A 1 97 ? 4.125 9.136 -1.144 1.00 95.25 97 ASN A N 1
ATOM 703 C CA . ASN A 1 97 ? 5.545 8.805 -1.278 1.00 95.25 97 ASN A CA 1
ATOM 704 C C . ASN A 1 97 ? 5.934 8.456 -2.726 1.00 95.25 97 ASN A C 1
ATOM 706 O O . ASN A 1 97 ? 7.101 8.144 -2.988 1.00 95.25 97 ASN A O 1
ATOM 710 N N . CYS A 1 98 ? 4.985 8.490 -3.667 1.00 97.19 98 CYS A N 1
ATOM 711 C CA . CYS A 1 98 ? 5.229 8.200 -5.071 1.00 97.19 98 CYS A CA 1
ATOM 712 C C . CYS A 1 98 ? 5.774 9.458 -5.768 1.00 97.19 98 CYS A C 1
ATOM 714 O O . CYS A 1 98 ? 5.053 10.442 -5.899 1.00 97.19 98 CYS A O 1
ATOM 716 N N . PRO A 1 99 ? 7.019 9.453 -6.281 1.00 96.56 99 PRO A N 1
ATOM 717 C CA . PRO A 1 99 ? 7.601 10.624 -6.946 1.00 96.56 99 PRO A CA 1
ATOM 718 C C . PRO A 1 99 ? 6.955 10.950 -8.304 1.00 96.56 99 PRO A C 1
ATOM 720 O O . PRO A 1 99 ? 7.342 11.924 -8.945 1.00 96.56 99 PRO A O 1
ATOM 723 N N . ARG A 1 100 ? 6.048 10.094 -8.788 1.00 96.88 100 ARG A N 1
ATOM 724 C CA . ARG A 1 100 ? 5.357 10.229 -10.077 1.00 96.88 100 ARG A CA 1
ATOM 725 C C . ARG A 1 100 ? 3.849 10.402 -9.932 1.00 96.88 100 ARG A C 1
ATOM 727 O O . ARG A 1 100 ? 3.195 10.543 -10.958 1.00 96.88 100 ARG A O 1
ATOM 734 N N . GLU A 1 101 ? 3.334 10.379 -8.698 1.00 94.25 101 GLU A N 1
ATOM 735 C CA . GLU A 1 101 ? 1.890 10.410 -8.413 1.00 94.25 101 GLU A CA 1
ATOM 736 C C . GLU A 1 101 ? 1.118 9.336 -9.202 1.00 94.25 101 GLU A C 1
ATOM 738 O O . GLU A 1 101 ? 0.002 9.564 -9.660 1.00 94.25 101 GLU A O 1
ATOM 743 N N . ALA A 1 102 ? 1.777 8.186 -9.370 1.00 91.31 102 ALA A N 1
ATOM 744 C CA . ALA A 1 102 ? 1.346 7.023 -10.136 1.00 91.31 102 ALA A CA 1
ATOM 745 C C . ALA A 1 102 ? 0.877 5.875 -9.247 1.00 91.31 102 ALA A C 1
ATOM 747 O O . ALA A 1 102 ? 1.311 5.850 -8.063 1.00 91.31 102 ALA A O 1
#

Radius of gyration: 15.09 Å; Cα contacts (8 Å, |Δi|>4): 166; chains: 1; bounding box: 33×25×43 Å

Foldseek 3Di:
DFWDFDPDDDDTPDTDPDALPPDPLLVCLQVPLVVCSDAADPLFDDWDPLFQQPCQLQVQQRNRQKDWDAPDPVNDHGIGIDGPRSSHRNRCRSQVRDPRSD

Nearest PDB structures (foldseek):
  7dr2-assembly1_aC  TM=7.902E-01  e=2.373E-03  Cyanophora paradoxa
  8cmo-assembly1_C  TM=7.980E-01  e=3.896E-03  Coelastrella
  6zxs-assembly1_C  TM=7.902E-01  e=4.818E-03  Pisum sativum
  3or2-assembly1_B  TM=7.034E-01  e=6.866E-03  Megalodesulfovibrio gigas
  2v4j-assembly1_E  TM=6.890E-01  e=3.501E-02  Nitratidesulfovibrio vulgaris str. Hildenborough

pLDDT: mean 93.2, std 3.53, range [82.25, 97.75]